Protein AF-A0A803TLY3-F1 (afdb_monomer)

Solvent-accessible surface area (backbone atoms only — not comparable to full-atom values): 4354 Å² total; per-residue (Å²): 109,70,66,58,60,57,51,51,28,70,80,72,66,51,43,86,33,64,37,93,89,74,70,54,61,24,71,43,64,68,60,40,58,60,52,53,31,70,79,72,64,48,46,84,34,61,38,88,87,78,64,54,60,25,72,43,66,69,59,42,56,59,56,53,31,69,79,72,71,65,124

Foldseek 3Di:
DVVVVLVVCVVVVDFPAADPVPRDGHSDPVVSVLVVCVVVVDFPAADPPPRDTHSDPVVSVVVVCVVVVND

Radius of gyration: 15.78 Å; Cα contacts (8 Å, |Δi|>4): 73; chains: 1; bounding box: 35×31×37 Å

Organism: Anolis carolinensis (NCBI:txid28377)

Structure (mmCIF, N/CA/C/O backbone):
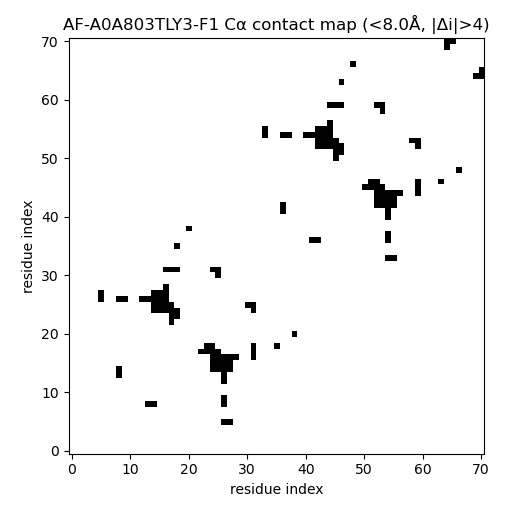data_AF-A0A803TLY3-F1
#
_entry.id   AF-A0A803TLY3-F1
#
loop_
_atom_site.group_PDB
_atom_site.id
_atom_site.type_symbol
_atom_site.label_atom_id
_atom_site.label_alt_id
_atom_site.label_comp_id
_atom_site.label_asym_id
_atom_site.label_entity_id
_atom_site.label_seq_id
_atom_site.pdbx_PDB_ins_code
_atom_site.Cartn_x
_atom_site.Cartn_y
_atom_site.Cartn_z
_atom_site.occupancy
_atom_site.B_iso_or_equiv
_atom_site.auth_seq_id
_atom_site.auth_comp_id
_atom_site.auth_asym_id
_atom_site.auth_atom_id
_atom_site.pdbx_PDB_model_num
ATOM 1 N N . ILE A 1 1 ? 25.467 -1.234 -1.267 1.00 58.12 1 ILE A N 1
ATOM 2 C CA . ILE A 1 1 ? 25.259 -1.681 -2.672 1.00 58.12 1 ILE A CA 1
ATOM 3 C C . ILE A 1 1 ? 23.786 -2.006 -2.967 1.00 58.12 1 ILE A C 1
ATOM 5 O O . ILE A 1 1 ? 23.280 -1.510 -3.968 1.00 58.12 1 ILE A O 1
ATOM 9 N N . SER A 1 2 ? 23.059 -2.746 -2.109 1.00 74.31 2 SER A N 1
ATOM 10 C CA . SER A 1 2 ? 21.636 -3.069 -2.366 1.00 74.31 2 SER A CA 1
ATOM 11 C C . SER A 1 2 ? 20.727 -1.832 -2.469 1.00 74.31 2 SER A C 1
ATOM 13 O O . SER A 1 2 ? 19.882 -1.779 -3.356 1.00 74.31 2 SER A O 1
ATOM 15 N N . THR A 1 3 ? 20.944 -0.798 -1.647 1.00 85.25 3 THR A N 1
ATOM 16 C CA . THR A 1 3 ? 20.129 0.432 -1.664 1.00 85.25 3 THR A CA 1
ATOM 17 C C . THR A 1 3 ? 20.304 1.253 -2.943 1.00 85.25 3 THR A C 1
ATOM 19 O O . THR A 1 3 ? 19.310 1.699 -3.506 1.00 85.25 3 THR A O 1
ATOM 22 N N . LEU A 1 4 ? 21.538 1.409 -3.446 1.00 92.00 4 LEU A N 1
ATOM 23 C CA . LEU A 1 4 ? 21.794 2.156 -4.685 1.00 92.00 4 LEU A CA 1
ATOM 24 C C . LEU A 1 4 ? 21.232 1.417 -5.904 1.00 92.00 4 LEU A C 1
ATOM 26 O O . LEU A 1 4 ? 20.553 2.030 -6.719 1.00 92.00 4 LEU A O 1
ATOM 30 N N . LYS A 1 5 ? 21.436 0.094 -5.997 1.00 89.75 5 LYS A N 1
ATOM 31 C CA . LYS A 1 5 ? 20.860 -0.718 -7.081 1.00 89.75 5 LYS A CA 1
ATOM 32 C C . LYS A 1 5 ? 19.331 -0.638 -7.088 1.00 89.75 5 LYS A C 1
ATOM 34 O O . LYS A 1 5 ? 18.732 -0.440 -8.136 1.00 89.75 5 LYS A O 1
ATOM 39 N N . ASN A 1 6 ? 18.706 -0.728 -5.914 1.00 91.50 6 ASN A N 1
ATOM 40 C CA . ASN A 1 6 ? 17.261 -0.569 -5.771 1.00 91.50 6 ASN A CA 1
ATOM 41 C C . ASN A 1 6 ? 16.783 0.841 -6.147 1.00 91.50 6 ASN A C 1
ATOM 43 O O . ASN A 1 6 ? 15.741 0.969 -6.781 1.00 91.50 6 ASN A O 1
ATOM 47 N N . HIS A 1 7 ? 17.532 1.885 -5.782 1.00 92.38 7 HIS A N 1
ATOM 48 C CA . HIS A 1 7 ? 17.220 3.265 -6.159 1.00 92.38 7 HIS A CA 1
ATOM 49 C C . HIS A 1 7 ? 17.270 3.464 -7.678 1.00 92.38 7 HIS A C 1
ATOM 51 O O . HIS A 1 7 ? 16.357 4.061 -8.238 1.00 92.38 7 HIS A O 1
ATOM 57 N N . GLN A 1 8 ? 18.283 2.916 -8.357 1.00 94.81 8 GLN A N 1
ATOM 58 C CA . GLN A 1 8 ? 18.430 3.048 -9.812 1.00 94.81 8 GLN A CA 1
ATOM 59 C C . GLN A 1 8 ? 17.227 2.502 -10.593 1.00 94.81 8 GLN A C 1
ATOM 61 O O . GLN A 1 8 ? 16.887 3.033 -11.647 1.00 94.81 8 GLN A O 1
ATOM 66 N N . ARG A 1 9 ? 16.507 1.516 -10.045 1.00 94.81 9 ARG A N 1
ATOM 67 C CA . ARG A 1 9 ? 15.272 0.993 -10.652 1.00 94.81 9 ARG A CA 1
ATOM 68 C C . ARG A 1 9 ? 14.152 2.025 -10.790 1.00 94.81 9 ARG A C 1
ATOM 70 O O . ARG A 1 9 ? 13.247 1.831 -11.594 1.00 94.81 9 ARG A O 1
ATOM 77 N N . ILE A 1 10 ? 14.191 3.106 -10.011 1.00 92.75 10 ILE A N 1
ATOM 78 C CA . ILE A 1 10 ? 13.239 4.218 -10.139 1.00 92.75 10 ILE A CA 1
ATOM 79 C C . ILE A 1 10 ? 13.475 4.958 -11.459 1.00 92.75 10 ILE A C 1
ATOM 81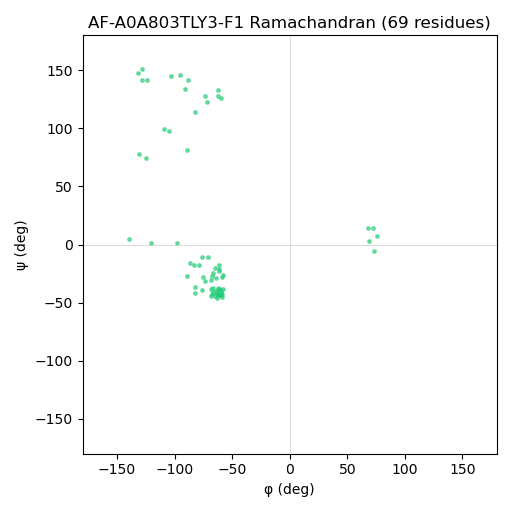 O O . ILE A 1 10 ? 12.512 5.333 -12.118 1.00 92.75 10 ILE A O 1
ATOM 85 N N . HIS A 1 11 ? 14.740 5.111 -11.861 1.00 95.50 11 HIS A N 1
ATOM 86 C CA . HIS A 1 11 ? 15.116 5.764 -13.116 1.00 95.50 11 HIS A CA 1
ATOM 87 C C . HIS A 1 11 ? 14.884 4.854 -14.323 1.00 95.50 11 HIS A C 1
ATOM 89 O O . HIS A 1 11 ? 14.420 5.318 -15.357 1.00 95.50 11 HIS A O 1
ATOM 95 N N . THR A 1 12 ? 15.166 3.553 -14.195 1.00 95.75 12 THR A N 1
ATOM 96 C CA . THR A 1 12 ? 15.006 2.597 -15.308 1.00 95.75 12 THR A CA 1
ATOM 97 C C . THR A 1 12 ? 13.579 2.074 -15.476 1.00 95.75 12 THR A C 1
ATOM 99 O O . THR A 1 12 ? 13.252 1.507 -16.513 1.00 95.75 12 THR A O 1
ATOM 102 N N . GLY A 1 13 ? 12.731 2.205 -14.454 1.00 94.62 13 GLY A N 1
ATOM 103 C CA . GLY A 1 13 ? 11.385 1.630 -14.440 1.00 94.62 13 GLY A CA 1
ATOM 104 C C . GLY A 1 13 ? 11.340 0.114 -14.204 1.00 94.62 13 GLY A C 1
ATOM 105 O O . GLY A 1 13 ? 10.259 -0.473 -14.272 1.00 94.62 13 GLY A O 1
ATOM 106 N N . GLU A 1 14 ? 12.473 -0.528 -13.895 1.00 96.19 14 GLU A N 1
ATOM 107 C CA . GLU A 1 14 ? 12.554 -1.967 -13.620 1.00 96.19 14 GLU A CA 1
ATOM 108 C C . GLU A 1 14 ? 11.670 -2.351 -12.414 1.00 96.19 14 GLU A C 1
ATOM 110 O O . GLU A 1 14 ? 11.790 -1.813 -11.305 1.00 96.19 14 GLU A O 1
ATOM 115 N N . LYS A 1 15 ? 10.780 -3.331 -12.617 1.00 96.00 15 LYS A N 1
ATOM 116 C CA . LYS A 1 15 ? 9.862 -3.849 -11.589 1.00 96.00 15 LYS A CA 1
ATOM 117 C C . LYS A 1 15 ? 9.909 -5.380 -11.532 1.00 96.00 15 LYS A C 1
ATOM 119 O O . LYS A 1 15 ? 9.002 -6.028 -12.041 1.00 96.00 15 LYS A O 1
ATOM 124 N N . PRO A 1 16 ? 10.937 -5.978 -10.906 1.00 95.75 16 PRO A N 1
ATOM 125 C CA . PRO A 1 16 ? 11.169 -7.428 -10.973 1.00 95.75 16 PRO A CA 1
ATOM 126 C C . PRO A 1 16 ? 10.168 -8.284 -10.202 1.00 95.75 16 PRO A C 1
ATOM 128 O O . PRO A 1 16 ? 10.227 -9.507 -10.266 1.00 95.75 16 PRO A O 1
ATOM 131 N N . HIS A 1 17 ? 9.329 -7.672 -9.369 1.00 97.31 17 HIS A N 1
ATOM 132 C CA . HIS A 1 17 ? 8.508 -8.399 -8.413 1.00 97.31 17 HIS A CA 1
ATOM 133 C C . HIS A 1 17 ? 7.042 -8.349 -8.825 1.00 97.31 17 HIS A C 1
ATOM 135 O O . HIS A 1 17 ? 6.361 -7.365 -8.554 1.00 97.31 17 HIS A O 1
ATOM 141 N N . GLU A 1 18 ? 6.559 -9.415 -9.448 1.00 98.25 18 GLU A N 1
ATOM 142 C CA . GLU A 1 18 ? 5.174 -9.547 -9.900 1.00 98.25 18 GLU A CA 1
ATOM 143 C C . GLU A 1 18 ? 4.257 -10.130 -8.814 1.00 98.25 18 GLU A C 1
ATOM 145 O O . GLU A 1 18 ? 4.634 -11.030 -8.058 1.00 98.25 18 GLU A O 1
ATOM 150 N N . CYS A 1 19 ? 3.031 -9.615 -8.731 1.00 98.12 19 CYS A N 1
ATOM 151 C CA . CYS A 1 19 ? 1.965 -10.211 -7.942 1.00 98.12 19 CYS A CA 1
ATOM 152 C C . CYS A 1 19 ? 1.296 -11.347 -8.715 1.00 98.12 19 CYS A C 1
ATOM 154 O O . CYS A 1 19 ? 0.569 -11.093 -9.669 1.00 98.12 19 CYS A O 1
ATOM 156 N N . SER A 1 20 ? 1.433 -12.580 -8.232 1.00 97.12 20 SER A N 1
ATOM 157 C CA . SER A 1 20 ? 0.823 -13.762 -8.858 1.00 97.12 20 SER A CA 1
ATOM 158 C C . SER A 1 20 ? -0.709 -13.741 -8.923 1.00 97.12 20 SER A C 1
ATOM 160 O O . SER A 1 20 ? -1.286 -14.506 -9.684 1.00 97.12 20 SER A O 1
ATOM 162 N N . GLN A 1 21 ? -1.379 -12.898 -8.131 1.00 97.19 21 GLN A N 1
ATOM 163 C CA . GLN A 1 21 ? -2.844 -12.822 -8.114 1.00 97.19 21 GLN A CA 1
ATOM 164 C C . GLN A 1 21 ? -3.414 -11.822 -9.128 1.00 97.19 21 GLN A C 1
ATOM 166 O O . GLN A 1 21 ? -4.551 -11.980 -9.556 1.00 97.19 21 GLN A O 1
ATOM 171 N N . CYS A 1 22 ? -2.663 -10.780 -9.502 1.00 97.69 22 CYS A N 1
ATOM 172 C CA . CYS A 1 22 ? -3.178 -9.708 -10.366 1.00 97.69 22 CYS A CA 1
ATOM 173 C C . CYS A 1 22 ? -2.195 -9.210 -11.437 1.00 97.69 22 CYS A C 1
ATOM 175 O O . CYS A 1 22 ? -2.476 -8.216 -12.100 1.00 97.69 22 CYS A O 1
ATOM 177 N N . GLY A 1 23 ? -1.021 -9.832 -11.571 1.00 97.69 23 GLY A N 1
ATOM 178 C CA . GLY A 1 23 ? 0.014 -9.475 -12.550 1.00 97.69 23 GLY A CA 1
ATOM 179 C C . GLY A 1 23 ? 0.716 -8.136 -12.293 1.00 97.69 23 GLY A C 1
ATOM 180 O O . GLY A 1 23 ? 1.544 -7.693 -13.083 1.00 97.69 23 GLY A O 1
ATOM 181 N N . LYS A 1 24 ? 0.398 -7.432 -11.197 1.00 98.00 24 LYS A N 1
ATOM 182 C CA . LYS A 1 24 ? 0.981 -6.111 -10.927 1.00 98.00 24 LYS A CA 1
ATOM 183 C C . LYS A 1 24 ? 2.443 -6.230 -10.497 1.00 98.00 24 LYS A C 1
ATOM 185 O O . LYS A 1 24 ? 2.746 -6.919 -9.525 1.00 98.00 24 LYS A O 1
ATOM 190 N N . CYS A 1 25 ? 3.328 -5.489 -11.162 1.00 97.62 25 CYS A N 1
ATOM 191 C CA . CYS A 1 25 ? 4.763 -5.498 -10.875 1.00 97.62 25 CYS A CA 1
ATOM 192 C C . CYS A 1 25 ? 5.208 -4.370 -9.929 1.00 97.62 25 CYS A C 1
ATOM 194 O O . CYS A 1 25 ? 4.708 -3.241 -9.981 1.00 97.62 25 CYS A O 1
ATOM 196 N N . PHE A 1 26 ? 6.209 -4.665 -9.097 1.00 96.81 26 PHE A N 1
ATOM 197 C CA . PHE A 1 26 ? 6.782 -3.784 -8.082 1.00 96.81 26 PHE A CA 1
ATOM 198 C C . PHE A 1 26 ? 8.312 -3.756 -8.153 1.00 96.81 26 PHE A C 1
ATOM 200 O O . PHE A 1 26 ? 8.971 -4.749 -8.460 1.00 96.81 26 PHE A O 1
ATOM 207 N N . THR A 1 27 ? 8.888 -2.606 -7.808 1.00 95.69 27 THR A N 1
ATOM 208 C CA . THR A 1 27 ? 10.344 -2.391 -7.781 1.00 95.69 27 THR A CA 1
ATOM 209 C C . THR A 1 27 ? 11.032 -3.089 -6.604 1.00 95.69 27 THR A C 1
ATOM 211 O O . THR A 1 27 ? 12.180 -3.522 -6.723 1.00 95.69 27 THR A O 1
ATOM 214 N N . LEU A 1 28 ? 10.330 -3.224 -5.472 1.00 93.88 28 LEU A N 1
ATOM 215 C CA . LEU A 1 28 ? 10.839 -3.822 -4.235 1.00 93.88 28 LEU A CA 1
ATOM 216 C C . LEU A 1 28 ? 9.959 -4.987 -3.779 1.00 93.88 28 LEU A C 1
ATO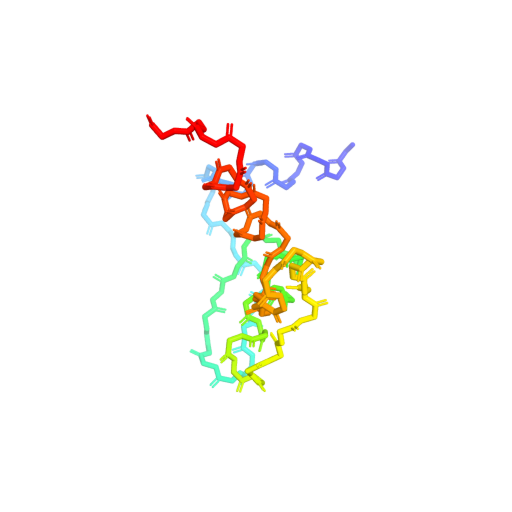M 218 O O . LEU A 1 28 ? 8.730 -4.902 -3.814 1.00 93.88 28 LEU A O 1
ATOM 222 N N . ARG A 1 29 ? 10.594 -6.045 -3.259 1.00 94.12 29 ARG A N 1
ATOM 223 C CA . ARG A 1 29 ? 9.888 -7.208 -2.703 1.00 94.12 29 ARG A CA 1
ATOM 224 C C . ARG A 1 29 ? 9.021 -6.851 -1.494 1.00 94.12 29 ARG A C 1
ATOM 226 O O . ARG A 1 29 ? 7.922 -7.374 -1.372 1.00 94.12 29 ARG A O 1
ATOM 233 N N . SER A 1 30 ? 9.480 -5.946 -0.629 1.00 92.00 30 SER A N 1
ATOM 234 C CA . SER A 1 30 ? 8.698 -5.474 0.523 1.00 92.00 30 SER A CA 1
ATOM 235 C C . SER A 1 30 ? 7.384 -4.819 0.092 1.00 92.00 30 SER A C 1
ATOM 237 O O . SER A 1 30 ? 6.341 -5.112 0.665 1.00 92.00 30 SER A O 1
ATOM 239 N N . THR A 1 31 ? 7.408 -4.008 -0.969 1.00 93.31 31 THR A N 1
ATOM 240 C CA . THR A 1 31 ? 6.201 -3.376 -1.518 1.00 93.31 31 THR A CA 1
ATOM 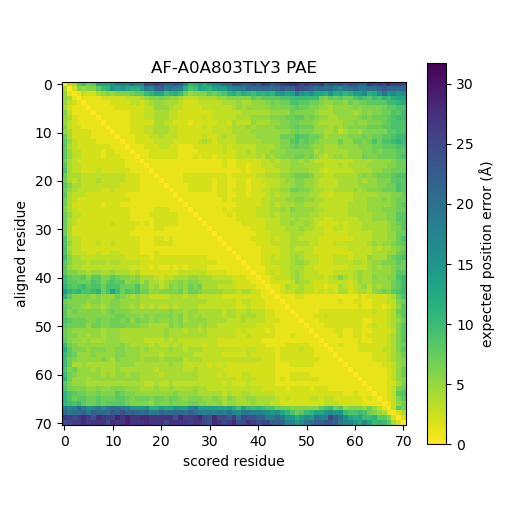241 C C . THR A 1 31 ? 5.238 -4.397 -2.122 1.00 93.31 31 THR A C 1
ATOM 243 O O . THR A 1 31 ? 4.031 -4.247 -1.957 1.00 93.31 31 THR A O 1
ATOM 246 N N . LEU A 1 32 ? 5.748 -5.449 -2.774 1.00 96.00 32 LEU A N 1
ATOM 247 C CA . LEU A 1 32 ? 4.913 -6.562 -3.232 1.00 96.00 32 LEU A CA 1
ATOM 248 C C . LEU A 1 32 ? 4.263 -7.302 -2.049 1.00 96.00 32 LEU A C 1
ATOM 250 O O . LEU A 1 32 ? 3.065 -7.562 -2.090 1.00 96.00 32 LEU A O 1
ATOM 254 N N . ASN A 1 33 ? 5.019 -7.609 -0.992 1.00 93.75 33 ASN A N 1
ATOM 255 C CA . ASN A 1 33 ? 4.476 -8.286 0.189 1.00 93.75 33 ASN A CA 1
ATOM 256 C C . ASN A 1 33 ? 3.373 -7.445 0.861 1.00 93.75 33 ASN A C 1
ATOM 258 O O . ASN A 1 33 ? 2.318 -7.972 1.205 1.00 93.75 33 ASN A O 1
ATOM 262 N N . ASP A 1 34 ? 3.585 -6.132 1.006 1.00 93.00 34 ASP A N 1
ATOM 263 C CA . ASP A 1 34 ? 2.564 -5.213 1.525 1.00 93.00 34 ASP A CA 1
ATOM 264 C C . ASP A 1 34 ? 1.334 -5.161 0.610 1.00 93.00 34 ASP A C 1
ATOM 266 O O . ASP A 1 34 ? 0.200 -5.120 1.088 1.00 93.00 34 ASP A O 1
ATOM 270 N N . HIS A 1 35 ? 1.546 -5.179 -0.709 1.00 94.75 35 HIS A N 1
ATOM 271 C CA . HIS A 1 35 ? 0.466 -5.230 -1.687 1.00 94.75 35 HIS A CA 1
ATOM 272 C C . HIS A 1 35 ? -0.349 -6.519 -1.578 1.00 94.75 35 HIS A C 1
ATOM 274 O O . HIS A 1 35 ? -1.568 -6.443 -1.626 1.00 94.75 35 HIS A O 1
ATOM 280 N N . GLN A 1 36 ? 0.271 -7.684 -1.386 1.00 95.62 36 GLN A N 1
ATOM 281 C CA . GLN A 1 36 ? -0.459 -8.956 -1.296 1.00 95.62 36 GLN A CA 1
ATOM 282 C C . GLN A 1 36 ? -1.511 -8.970 -0.179 1.00 95.62 36 GLN A C 1
ATOM 284 O O . GLN A 1 36 ? -2.532 -9.644 -0.308 1.00 95.62 36 GLN A O 1
ATOM 289 N N . ARG A 1 37 ? -1.322 -8.166 0.873 1.00 94.38 37 ARG A N 1
ATOM 290 C CA . ARG A 1 37 ? -2.297 -8.029 1.962 1.00 94.38 37 ARG A CA 1
ATOM 291 C C . ARG A 1 37 ? -3.630 -7.422 1.529 1.00 94.38 37 ARG A C 1
ATOM 293 O O . ARG A 1 37 ? -4.623 -7.599 2.228 1.00 94.38 37 ARG A O 1
ATOM 300 N N . ILE A 1 38 ? -3.685 -6.716 0.394 1.00 93.06 38 ILE A N 1
ATOM 301 C CA . ILE A 1 38 ? -4.964 -6.216 -0.132 1.00 93.06 38 ILE A CA 1
ATOM 302 C C . ILE A 1 38 ? -5.857 -7.361 -0.604 1.00 93.06 38 ILE A C 1
ATOM 304 O O . ILE A 1 38 ? -7.073 -7.243 -0.522 1.00 93.06 38 ILE A O 1
ATOM 308 N N . HIS A 1 39 ? -5.255 -8.454 -1.079 1.00 95.31 39 HIS A N 1
ATOM 309 C CA . HIS A 1 39 ? -6.000 -9.600 -1.583 1.00 95.31 39 HIS A CA 1
ATOM 310 C C . HIS A 1 39 ? -6.455 -10.516 -0.453 1.00 95.31 39 HIS A C 1
ATOM 312 O O . HIS A 1 39 ? -7.554 -11.051 -0.492 1.00 95.31 39 HIS A O 1
ATOM 318 N N . THR A 1 40 ? -5.628 -10.668 0.584 1.00 93.44 40 THR A N 1
ATOM 319 C CA . THR A 1 40 ? -5.981 -11.475 1.762 1.00 93.44 40 THR A CA 1
ATOM 320 C C . THR A 1 40 ? -6.908 -10.741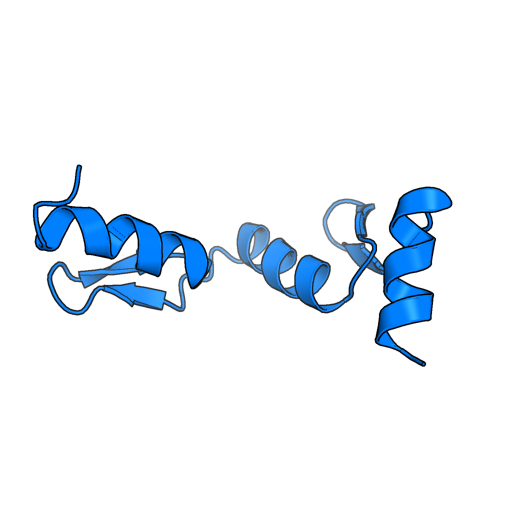 2.728 1.00 93.44 40 THR A C 1
ATOM 322 O O . THR A 1 40 ? -7.502 -11.364 3.603 1.00 93.44 40 THR A O 1
ATOM 325 N N . GLY A 1 41 ? -7.002 -9.412 2.622 1.00 91.62 41 GLY A N 1
ATOM 326 C CA . GLY A 1 41 ? -7.714 -8.582 3.591 1.00 91.62 41 GLY A CA 1
ATOM 327 C C . GLY A 1 41 ? -7.043 -8.537 4.969 1.00 91.62 41 GLY A C 1
ATOM 328 O O . GLY A 1 41 ? -7.665 -8.084 5.931 1.00 91.62 41 GLY A O 1
ATOM 329 N N . GLU A 1 42 ? -5.789 -8.985 5.088 1.00 93.25 42 GLU A N 1
ATOM 330 C CA . GLU A 1 42 ? -5.065 -9.011 6.357 1.00 93.25 42 GLU A CA 1
ATOM 331 C C . GLU A 1 42 ? -4.892 -7.587 6.919 1.00 93.25 42 GLU A C 1
ATOM 333 O O . GLU A 1 42 ? -4.398 -6.669 6.252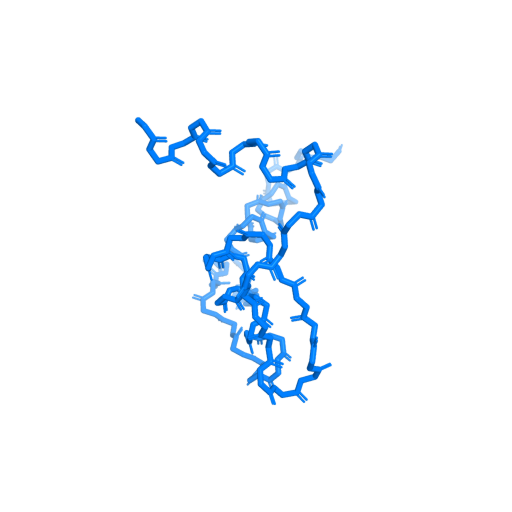 1.00 93.25 42 GLU A O 1
ATOM 338 N N . LYS A 1 43 ? -5.289 -7.392 8.181 1.00 92.44 43 LYS A N 1
ATOM 339 C CA . LYS A 1 43 ? -5.160 -6.120 8.907 1.00 92.44 43 LYS A CA 1
ATOM 340 C C . LYS A 1 43 ? -4.403 -6.325 10.215 1.00 92.44 43 LYS A C 1
ATOM 342 O O . LYS A 1 43 ? -4.988 -6.305 11.295 1.00 92.44 43 LYS A O 1
ATOM 347 N N . SER A 1 44 ? -3.093 -6.514 10.114 1.00 92.19 44 SER A N 1
ATOM 348 C CA . SER A 1 44 ? -2.227 -6.858 11.251 1.00 92.19 44 SER A CA 1
ATOM 349 C C . SER A 1 44 ? -1.917 -5.675 12.183 1.00 92.19 44 SER A C 1
ATOM 351 O O . SER A 1 44 ? -1.381 -5.876 13.269 1.00 92.19 44 SER A O 1
ATOM 353 N N . TYR A 1 45 ? -2.246 -4.433 11.804 1.00 95.00 45 TYR A N 1
ATOM 354 C CA . TYR A 1 45 ? -1.927 -3.246 12.605 1.00 95.00 45 TYR A CA 1
ATOM 355 C C . TYR A 1 45 ? -3.163 -2.695 13.310 1.00 95.00 45 TYR A C 1
ATOM 357 O O . TYR A 1 45 ? -3.934 -1.942 12.718 1.00 95.00 45 TYR A O 1
ATOM 365 N N . LYS A 1 46 ? -3.341 -3.041 14.586 1.00 97.50 46 LYS A N 1
ATOM 366 C CA . LYS A 1 46 ? -4.469 -2.587 15.408 1.00 97.50 46 LYS A CA 1
ATOM 367 C C . LYS A 1 46 ? -4.145 -1.291 16.154 1.00 97.50 46 LYS A C 1
ATOM 369 O O . LYS A 1 46 ? -3.097 -1.171 16.784 1.00 97.50 46 LYS A O 1
ATOM 374 N N . CYS A 1 47 ? -5.061 -0.327 16.116 1.00 97.12 47 CYS A N 1
ATOM 375 C CA . CYS A 1 47 ? -5.031 0.843 16.984 1.00 97.12 47 CYS A CA 1
ATOM 376 C C . CYS A 1 47 ? -5.391 0.432 18.414 1.00 97.12 47 CYS A C 1
ATOM 378 O O . CYS A 1 47 ? -6.474 -0.099 18.648 1.00 97.12 47 CYS A O 1
ATOM 380 N N . SER A 1 48 ? -4.508 0.708 19.372 1.00 95.81 48 SER A N 1
ATOM 381 C CA . SER A 1 48 ? -4.752 0.419 20.790 1.00 95.81 48 SER A CA 1
ATOM 382 C C . SER A 1 48 ? -5.859 1.281 21.401 1.00 95.81 48 SER A C 1
ATOM 384 O O . SER A 1 48 ? -6.517 0.829 22.326 1.00 95.81 48 SER A O 1
ATOM 386 N N . GLN A 1 49 ? -6.090 2.488 20.874 1.00 95.25 49 GLN A N 1
ATOM 387 C CA . GLN A 1 49 ? -7.056 3.435 21.442 1.00 95.25 49 GLN A CA 1
ATOM 388 C C . GLN A 1 49 ? -8.499 3.154 21.003 1.00 95.25 49 GLN A C 1
ATOM 390 O O . GLN A 1 49 ? -9.408 3.208 21.819 1.00 95.25 49 GLN A O 1
ATOM 395 N N . CYS A 1 50 ? -8.727 2.822 19.725 1.00 96.50 50 CYS A N 1
ATOM 396 C CA . CYS A 1 50 ? -10.083 2.610 19.188 1.00 96.50 50 CYS A CA 1
ATOM 397 C C . CYS A 1 50 ? -10.328 1.213 18.598 1.00 96.50 50 CYS A C 1
ATOM 399 O O . CYS A 1 50 ? -11.387 0.950 18.035 1.00 96.50 50 CYS A O 1
ATOM 401 N N . GLY A 1 51 ? -9.338 0.320 18.640 1.00 96.19 51 GLY A N 1
ATOM 402 C CA . GLY A 1 51 ? -9.464 -1.053 18.152 1.00 96.19 51 GLY A CA 1
ATOM 403 C C . GLY A 1 51 ? -9.5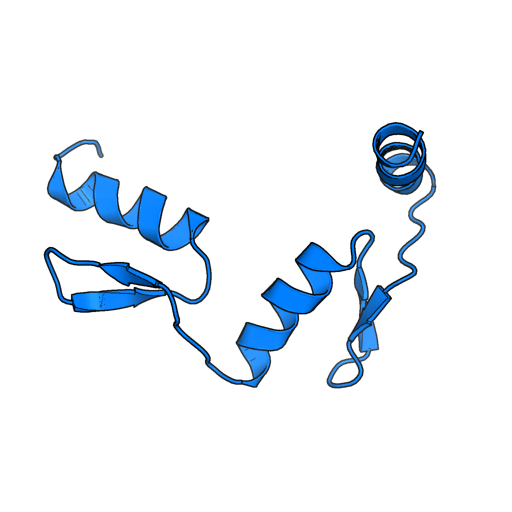04 -1.225 16.628 1.00 96.19 51 GLY A C 1
ATOM 404 O O . GLY A 1 51 ? -9.459 -2.365 16.169 1.00 96.19 51 GLY A O 1
ATOM 405 N N . LYS A 1 52 ? -9.545 -0.142 15.836 1.00 96.94 52 LYS A N 1
ATOM 406 C CA . LYS A 1 52 ? -9.527 -0.209 14.363 1.00 96.94 52 LYS A CA 1
ATOM 407 C C . LYS A 1 52 ? -8.230 -0.838 13.851 1.00 96.94 52 LYS A C 1
ATOM 409 O O . LYS A 1 52 ? -7.141 -0.430 14.254 1.00 96.94 52 LYS A O 1
ATOM 414 N N . SER A 1 53 ? -8.354 -1.785 12.924 1.00 96.50 53 SER A N 1
ATOM 415 C CA . SER A 1 53 ? -7.216 -2.462 12.294 1.00 96.50 53 SER A CA 1
ATOM 416 C C . SER A 1 53 ? -6.933 -1.944 10.883 1.00 96.50 53 SER A C 1
ATOM 418 O O . SER A 1 53 ? -7.849 -1.638 10.118 1.00 96.50 53 SER A O 1
ATOM 420 N N . PHE A 1 54 ? -5.653 -1.897 10.525 1.00 94.88 54 PHE A N 1
ATOM 421 C CA . PHE A 1 54 ? -5.138 -1.392 9.257 1.00 94.88 54 PHE A CA 1
ATOM 422 C C . PHE A 1 54 ? -4.209 -2.413 8.599 1.00 94.88 54 PHE A C 1
ATOM 424 O O . PHE A 1 54 ? -3.516 -3.178 9.269 1.00 94.88 54 PHE A O 1
ATOM 431 N N . THR A 1 55 ? -4.155 -2.379 7.270 1.00 93.25 55 THR A N 1
ATOM 432 C CA . THR A 1 55 ? -3.294 -3.252 6.456 1.00 93.25 55 THR A CA 1
ATOM 433 C C . THR A 1 55 ? -1.819 -2.836 6.495 1.00 93.25 55 THR A C 1
ATOM 435 O O . THR A 1 55 ? -0.933 -3.676 6.362 1.00 93.25 55 THR A O 1
ATOM 438 N N . MET A 1 56 ? -1.534 -1.544 6.718 1.00 92.38 56 MET A N 1
ATOM 439 C CA . MET A 1 56 ? -0.177 -0.980 6.708 1.00 92.38 56 MET A CA 1
ATOM 440 C C . MET A 1 56 ? 0.129 -0.165 7.972 1.00 92.38 56 MET A C 1
ATOM 442 O O . MET A 1 56 ? -0.695 0.634 8.424 1.00 92.38 56 MET A O 1
ATOM 446 N N . LYS A 1 57 ? 1.367 -0.278 8.479 1.00 93.06 57 LYS A N 1
ATOM 447 C CA . LYS A 1 57 ? 1.849 0.463 9.661 1.00 93.06 57 LYS A CA 1
ATOM 448 C C . LYS A 1 57 ? 1.780 1.978 9.470 1.00 93.06 57 LYS A C 1
ATOM 450 O O . LYS A 1 57 ? 1.411 2.697 10.394 1.00 93.06 57 LYS A O 1
ATOM 455 N N . LYS A 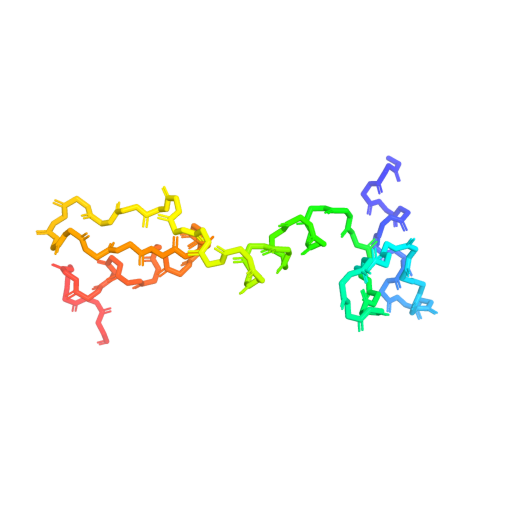1 58 ? 2.113 2.470 8.269 1.00 93.12 58 LYS A N 1
ATOM 456 C CA . LYS A 1 58 ? 2.034 3.905 7.949 1.00 93.12 58 LYS A CA 1
ATOM 457 C C . LYS A 1 58 ? 0.612 4.442 8.125 1.00 93.12 58 LYS A C 1
ATOM 459 O O . LYS A 1 58 ? 0.439 5.495 8.722 1.00 93.12 58 LYS A O 1
ATOM 464 N N . THR A 1 59 ? -0.396 3.688 7.686 1.00 94.19 59 THR A N 1
ATOM 465 C CA . THR A 1 59 ? -1.806 4.081 7.789 1.00 94.19 59 THR A CA 1
ATOM 466 C C . THR A 1 59 ? -2.257 4.121 9.243 1.00 94.19 59 THR A C 1
ATOM 468 O O . THR A 1 59 ? -2.906 5.083 9.636 1.00 94.19 59 THR A O 1
ATOM 471 N N . LEU A 1 60 ? -1.838 3.148 10.064 1.00 95.81 60 LEU A N 1
ATOM 472 C CA . LEU A 1 60 ? -2.051 3.206 11.513 1.00 95.81 60 LEU A CA 1
ATOM 473 C C . LEU A 1 60 ? -1.406 4.459 12.127 1.00 95.81 60 LEU A C 1
ATOM 475 O O . LEU A 1 60 ? -2.054 5.144 12.909 1.00 95.81 60 LEU A O 1
ATOM 479 N N . LYS A 1 61 ? -0.160 4.786 11.758 1.00 95.00 61 LYS A N 1
ATOM 480 C CA . LYS A 1 61 ? 0.546 5.967 12.284 1.00 95.00 61 LYS A CA 1
ATOM 481 C C . LYS A 1 61 ? -0.181 7.272 11.947 1.00 95.00 61 LYS A C 1
ATOM 483 O O . LYS A 1 61 ? -0.312 8.128 12.812 1.00 95.00 61 LYS A O 1
ATOM 488 N N . TYR A 1 62 ? -0.668 7.422 10.713 1.00 94.81 62 TYR A N 1
ATOM 489 C CA . TYR A 1 62 ? -1.489 8.579 10.339 1.00 94.81 62 TYR A CA 1
ATOM 490 C C . TYR A 1 62 ? -2.811 8.597 11.099 1.00 94.81 62 TYR A C 1
ATOM 492 O O . TYR A 1 62 ? -3.187 9.630 11.635 1.00 94.81 62 TYR A O 1
ATOM 500 N N . HIS A 1 63 ? -3.482 7.450 11.206 1.00 95.31 63 HIS A N 1
ATOM 501 C CA . HIS A 1 63 ? -4.706 7.337 11.988 1.00 95.31 63 HIS A CA 1
ATOM 502 C C . HIS A 1 63 ? -4.493 7.731 13.452 1.00 95.31 63 HIS A C 1
ATOM 504 O O . HIS A 1 63 ? -5.349 8.384 14.024 1.00 95.31 63 HIS A O 1
ATOM 510 N N . GLN A 1 64 ? -3.357 7.389 14.061 1.00 95.25 64 GLN A N 1
ATOM 511 C CA . GLN A 1 64 ? -3.071 7.760 15.447 1.00 95.25 64 GLN A CA 1
ATOM 512 C C . GLN A 1 64 ? -3.028 9.276 15.677 1.00 95.25 64 GLN A C 1
ATOM 514 O O . GLN A 1 64 ? -3.291 9.704 16.797 1.00 95.25 64 GLN A O 1
ATOM 519 N N . ARG A 1 65 ? -2.778 10.082 14.633 1.00 94.56 65 ARG A N 1
ATOM 520 C CA . ARG A 1 65 ? -2.790 11.549 14.735 1.00 94.56 65 ARG A CA 1
ATOM 521 C C . ARG A 1 65 ? -4.161 12.119 15.095 1.00 94.56 65 ARG A C 1
ATOM 523 O O . ARG A 1 65 ? -4.242 13.117 15.800 1.00 94.56 65 ARG A O 1
ATOM 530 N N . ILE A 1 66 ? -5.240 11.433 14.712 1.00 93.81 66 ILE A N 1
ATOM 531 C CA . ILE A 1 66 ? -6.599 11.887 15.040 1.00 93.81 66 ILE A CA 1
ATOM 532 C C . ILE A 1 66 ? -6.882 11.819 16.544 1.00 93.81 66 ILE A C 1
ATOM 534 O O . ILE A 1 66 ? -7.752 12.528 17.029 1.00 93.81 66 ILE A O 1
ATOM 538 N N . HIS A 1 67 ? -6.170 10.960 17.281 1.00 91.56 67 HIS A N 1
ATOM 539 C CA . HIS A 1 67 ? -6.379 10.806 18.722 1.00 91.56 67 HIS A CA 1
ATOM 540 C C . HIS A 1 67 ? -5.563 11.793 19.557 1.00 91.56 67 HIS A C 1
ATOM 542 O O . HIS A 1 67 ? -5.841 11.967 20.736 1.00 91.56 67 HIS A O 1
ATOM 548 N N . ILE A 1 68 ? -4.555 12.427 18.959 1.00 86.12 68 ILE A N 1
ATOM 549 C CA . ILE A 1 68 ? -3.725 13.447 19.616 1.00 86.12 68 ILE A CA 1
ATOM 550 C C . ILE A 1 68 ? -4.181 14.873 19.275 1.00 86.12 68 ILE A C 1
ATOM 552 O O . ILE A 1 68 ? -3.574 15.825 19.745 1.00 86.12 68 ILE A O 1
ATOM 556 N N . GLY A 1 69 ? -5.247 15.029 18.476 1.00 71.81 69 GLY A N 1
ATOM 557 C CA . GLY A 1 69 ? -5.762 16.340 18.068 1.00 71.81 69 GLY A C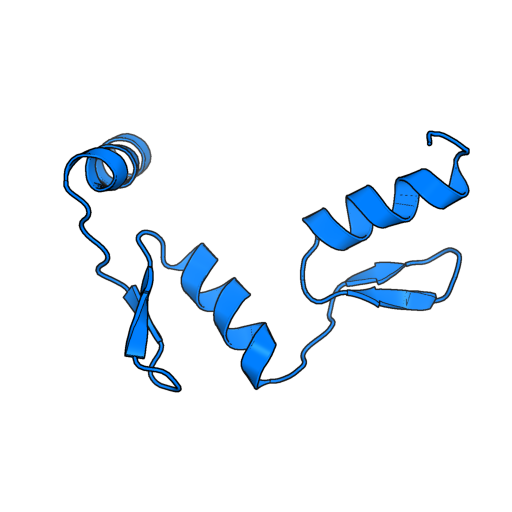A 1
ATOM 558 C C . GLY A 1 69 ? -4.880 17.077 17.052 1.00 71.81 69 GLY A C 1
ATOM 559 O O . GLY A 1 69 ? -5.070 18.268 16.844 1.00 71.81 69 GLY A O 1
ATOM 560 N N . GLU A 1 70 ? -3.926 16.388 16.416 1.00 60.53 70 GLU A N 1
ATOM 561 C CA . GLU A 1 70 ? -3.109 16.938 15.328 1.00 60.53 70 GLU A CA 1
ATOM 562 C C . GLU A 1 70 ? -3.813 16.691 13.984 1.00 60.53 70 GLU A C 1
ATOM 564 O O . GLU A 1 70 ? -3.518 15.721 13.274 1.00 60.53 70 GLU A O 1
ATOM 569 N N . THR A 1 71 ? -4.777 17.548 13.652 1.00 57.22 71 THR A N 1
ATOM 570 C CA . THR A 1 71 ? -5.395 17.636 12.317 1.00 57.22 71 THR A CA 1
ATOM 571 C C . THR A 1 71 ? -5.155 18.999 11.711 1.00 57.22 71 THR A C 1
ATOM 573 O O . THR A 1 71 ? -5.431 19.984 12.430 1.00 57.22 71 THR A O 1
#

Sequence (71 aa):
ISTLKNHQRIHTGEKPHECSQCGKCFTLRSTLNDHQRIHTGEKSYKCSQCGKSFTMKKTLKYHQRIHIGET

Mean predicted aligned error: 4.74 Å

Secondary structure (DSSP, 8-state):
-HHHHHHHHHHH----EE-TTT--EESSHHHHHHHHHHHHT---EE-TTT--EESSHHHHHHHHHTTTT--

Nearest PDB structures (foldseek):
  2i13-assembly2_B  TM=9.894E-01  e=2.028E-08  Mus musculus
  6ml6-assembly1_A  TM=9.733E-01  e=1.560E-07  Mus musculus
  6ml3-assembly1_A  TM=9.772E-01  e=1.927E-07  Mus musculus
  8sst-assembly1_A  TM=9.363E-01  e=1.288E-06  Homo sapiens
  8sss-assembly1_A  TM=9.317E-01  e=1.382E-06  Homo sapiens

InterPro domains:
  IPR013087 Zinc finger C2H2-type [PF00096] (17-39)
  IPR013087 Zinc finger C2H2-type [PF00096] (45-67)
  IPR013087 Zinc finger C2H2-type [PS00028] (19-39)
  IPR013087 Zinc finger C2H2-type [PS00028] (47-67)
  IPR013087 Zinc finger C2H2-type [PS50157] (1-16)
  IPR013087 Zinc finger C2H2-type [PS50157] (17-44)
  IPR013087 Zinc finger C2H2-type [PS50157] (45-71)
  IPR013087 Zinc finger C2H2-type [SM00355] (17-39)
  IPR013087 Zinc finger C2H2-type [SM00355] (45-67)
  IPR036236 Zinc finger C2H2 superfamily [SSF57667] (2-54)

pLDDT: mean 92.43, std 8.3, range [57.22, 98.25]